Protein AF-A0A958Z893-F1 (afdb_monomer_lite)

Structure (mmCIF, N/CA/C/O backbone):
data_AF-A0A958Z893-F1
#
_entry.id   AF-A0A958Z893-F1
#
loop_
_atom_site.group_PDB
_atom_site.id
_atom_site.type_symbol
_atom_site.label_atom_id
_atom_site.label_alt_id
_atom_site.label_comp_id
_atom_site.label_asym_id
_atom_site.label_entity_id
_atom_site.label_seq_id
_atom_site.pdbx_PDB_ins_code
_atom_site.Cartn_x
_atom_site.Cartn_y
_atom_site.Cartn_z
_atom_site.occupancy
_atom_site.B_iso_or_equiv
_atom_site.auth_seq_id
_atom_site.auth_comp_id
_atom_site.auth_asym_id
_atom_site.auth_atom_id
_atom_site.pdbx_PDB_model_num
ATOM 1 N N . ALA A 1 1 ? -13.928 -9.381 8.601 1.00 75.44 1 ALA A N 1
ATOM 2 C CA . ALA A 1 1 ? -12.901 -8.537 7.957 1.00 75.44 1 ALA A CA 1
ATOM 3 C C . ALA A 1 1 ? -13.475 -8.001 6.649 1.00 75.44 1 ALA A C 1
ATOM 5 O O . ALA A 1 1 ? -14.238 -8.730 6.026 1.00 75.44 1 ALA A O 1
ATOM 6 N N . LYS A 1 2 ? -13.179 -6.752 6.269 1.00 91.62 2 LYS A N 1
ATOM 7 C CA . LYS A 1 2 ? -13.615 -6.156 4.994 1.00 91.62 2 LYS A CA 1
ATOM 8 C C . LYS A 1 2 ? -12.393 -6.003 4.092 1.00 91.62 2 LYS A C 1
ATOM 10 O O . LYS A 1 2 ? -11.385 -5.481 4.552 1.00 91.62 2 LYS A O 1
ATOM 15 N N . VAL A 1 3 ? -12.495 -6.478 2.855 1.00 94.19 3 VAL A N 1
ATOM 16 C CA . VAL A 1 3 ? -11.449 -6.356 1.829 1.00 94.19 3 VAL A CA 1
ATOM 17 C C . VAL A 1 3 ? -11.854 -5.240 0.871 1.00 94.19 3 VAL A C 1
ATOM 19 O O . VAL A 1 3 ? -13.038 -5.103 0.562 1.00 94.19 3 VAL A O 1
ATOM 22 N N . VAL A 1 4 ? -10.886 -4.431 0.449 1.00 94.69 4 VAL A N 1
ATOM 23 C CA . VAL A 1 4 ? -11.055 -3.336 -0.515 1.00 94.69 4 VAL A CA 1
ATOM 24 C C . VAL A 1 4 ? -9.912 -3.436 -1.522 1.00 94.69 4 VAL A C 1
ATOM 26 O O . VAL A 1 4 ? -8.791 -3.753 -1.122 1.00 94.69 4 VAL A O 1
ATOM 29 N N . THR A 1 5 ? -10.198 -3.222 -2.807 1.00 94.88 5 THR A N 1
ATOM 30 C CA . THR A 1 5 ? -9.179 -3.254 -3.867 1.00 94.88 5 THR A CA 1
ATOM 31 C C . THR A 1 5 ? -8.408 -1.936 -3.917 1.00 94.88 5 THR A C 1
ATOM 33 O O . THR A 1 5 ? -8.919 -0.902 -3.489 1.00 94.88 5 THR A O 1
ATOM 36 N N . LEU A 1 6 ? -7.168 -1.955 -4.411 1.00 92.69 6 LEU A N 1
ATOM 37 C CA . LEU A 1 6 ? -6.376 -0.728 -4.535 1.00 92.69 6 LEU A CA 1
ATOM 38 C C . LEU A 1 6 ? -6.952 0.198 -5.609 1.00 92.69 6 LEU A C 1
ATOM 40 O O . LEU A 1 6 ? -6.951 1.412 -5.430 1.00 92.69 6 LEU A O 1
ATOM 44 N N . GLU A 1 7 ? -7.504 -0.373 -6.676 1.00 93.50 7 GLU A N 1
ATOM 45 C CA . GLU A 1 7 ? -8.163 0.348 -7.759 1.00 93.50 7 GLU A CA 1
ATOM 46 C C . GLU A 1 7 ? -9.320 1.211 -7.238 1.00 93.50 7 GLU A C 1
ATOM 48 O O . GLU A 1 7 ? -9.372 2.403 -7.544 1.00 93.50 7 GLU A O 1
ATOM 53 N N . ASP A 1 8 ? -10.186 0.653 -6.382 1.00 96.00 8 ASP A N 1
ATOM 54 C CA . ASP A 1 8 ? -11.292 1.399 -5.765 1.00 96.00 8 ASP A CA 1
ATOM 55 C C . ASP A 1 8 ? -10.773 2.545 -4.881 1.00 96.00 8 ASP A C 1
ATOM 57 O O . ASP A 1 8 ? -11.318 3.649 -4.867 1.00 96.00 8 ASP A O 1
ATOM 61 N N . ILE A 1 9 ? -9.690 2.300 -4.140 1.00 95.81 9 ILE A N 1
ATOM 62 C CA . ILE A 1 9 ? -9.093 3.300 -3.249 1.00 95.81 9 ILE A CA 1
ATOM 63 C C . ILE A 1 9 ? -8.512 4.455 -4.062 1.00 95.81 9 ILE A C 1
ATOM 65 O O . ILE A 1 9 ? -8.733 5.617 -3.719 1.00 95.81 9 ILE A O 1
ATOM 69 N N . TYR A 1 10 ? -7.778 4.159 -5.134 1.00 94.62 10 TYR A N 1
ATOM 70 C CA . TYR A 1 10 ? -7.188 5.186 -5.986 1.00 94.62 10 TYR A CA 1
ATOM 71 C C . TYR A 1 10 ? -8.252 5.976 -6.736 1.00 94.62 10 TYR A C 1
ATOM 73 O O . TYR A 1 10 ? -8.103 7.191 -6.862 1.00 94.62 10 TYR A O 1
ATOM 81 N N . ALA A 1 11 ? -9.338 5.343 -7.178 1.00 96.38 11 ALA A N 1
ATOM 82 C CA . ALA A 1 11 ? -10.454 6.042 -7.805 1.00 96.38 11 ALA A CA 1
ATOM 83 C C . ALA A 1 11 ? -11.074 7.096 -6.869 1.00 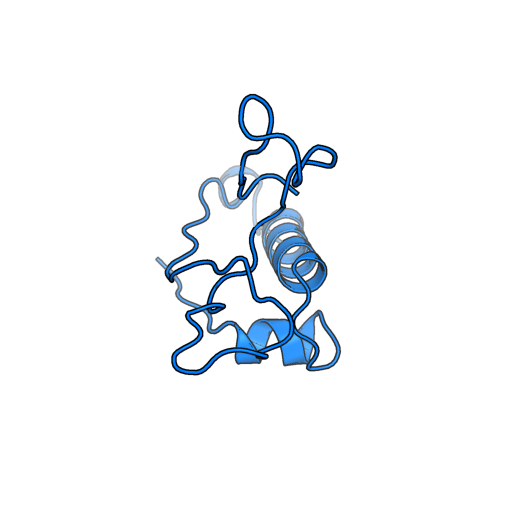96.38 11 ALA A C 1
ATOM 85 O O . ALA A 1 11 ? -11.270 8.239 -7.281 1.00 96.38 11 ALA A O 1
ATOM 86 N N . GLU A 1 12 ? -11.304 6.741 -5.603 1.00 96.56 12 GLU A N 1
ATOM 87 C CA . GLU A 1 12 ? -12.036 7.585 -4.648 1.00 96.56 12 GLU A CA 1
ATOM 88 C C . GLU A 1 12 ? -11.146 8.584 -3.887 1.00 96.56 12 GLU A C 1
ATOM 90 O O . GLU A 1 12 ? -11.540 9.725 -3.646 1.00 96.56 12 GLU A O 1
ATOM 95 N N . PHE A 1 13 ? -9.930 8.184 -3.505 1.00 96.38 13 PHE A N 1
ATOM 96 C CA . PHE A 1 13 ? -9.045 8.973 -2.635 1.00 96.38 13 PHE A CA 1
ATOM 97 C C . PHE A 1 13 ? -7.763 9.463 -3.325 1.00 96.38 13 PHE A C 1
ATOM 99 O O . PHE A 1 13 ? -7.004 10.213 -2.707 1.00 96.38 13 PHE A O 1
ATOM 106 N N . GLY A 1 14 ? -7.509 9.047 -4.571 1.00 92.88 14 GLY A N 1
ATOM 107 C CA . GLY A 1 14 ? -6.248 9.282 -5.288 1.00 92.88 14 GLY A CA 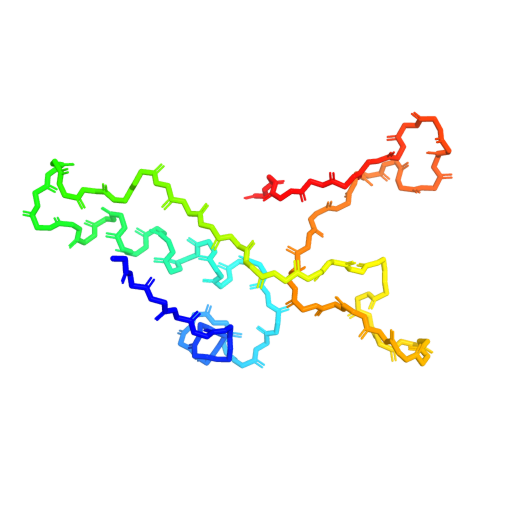1
ATOM 108 C C . GLY A 1 14 ? -6.392 9.737 -6.742 1.00 92.88 14 GLY A C 1
ATOM 109 O O . GLY A 1 14 ? -5.403 9.735 -7.467 1.00 92.88 14 GLY A O 1
ATOM 110 N N . CYS A 1 15 ? -7.593 10.108 -7.201 1.00 94.06 15 CYS A N 1
ATOM 111 C CA . CYS A 1 15 ? -7.847 10.530 -8.586 1.00 94.06 15 CYS A CA 1
ATOM 112 C C . CYS A 1 15 ? -7.349 9.527 -9.654 1.00 94.06 15 CYS A C 1
ATOM 114 O O . CYS A 1 15 ? -6.843 9.933 -10.700 1.00 94.06 15 CYS A O 1
ATOM 116 N N . ASN A 1 16 ? -7.500 8.223 -9.401 1.00 92.00 16 ASN A N 1
ATOM 117 C CA . ASN A 1 16 ? -6.998 7.109 -10.221 1.00 92.00 16 ASN A CA 1
ATOM 118 C C . ASN A 1 16 ? -5.464 7.037 -10.352 1.00 92.00 16 ASN A C 1
ATOM 120 O O . ASN A 1 16 ? -4.950 6.422 -11.286 1.00 92.00 16 ASN A O 1
ATOM 124 N N . VAL A 1 17 ? -4.722 7.649 -9.429 1.00 90.00 17 VAL A N 1
ATOM 125 C CA . VAL A 1 17 ? -3.259 7.567 -9.369 1.00 90.00 17 VAL A CA 1
ATOM 126 C C . VAL A 1 17 ? -2.842 6.640 -8.231 1.00 90.00 17 VAL A C 1
ATOM 128 O O . VAL A 1 17 ? -3.385 6.726 -7.129 1.00 90.00 17 VAL A O 1
ATOM 131 N N . GLN A 1 18 ? -1.851 5.778 -8.492 1.00 87.94 18 GLN A N 1
ATOM 132 C CA . GLN A 1 18 ? -1.214 4.966 -7.457 1.00 87.94 18 GLN A CA 1
ATOM 133 C C . GLN A 1 18 ? -0.467 5.888 -6.484 1.00 87.94 18 GLN A C 1
ATOM 135 O O . GLN A 1 18 ? 0.646 6.336 -6.755 1.00 87.94 18 GLN A O 1
ATOM 140 N N . ASP A 1 19 ? -1.105 6.187 -5.356 1.00 87.19 19 ASP A N 1
ATOM 141 C CA . ASP A 1 19 ? -0.573 7.055 -4.310 1.00 87.19 19 ASP A CA 1
ATOM 142 C C . ASP A 1 19 ? -0.849 6.439 -2.936 1.00 87.19 19 ASP A C 1
ATOM 144 O O . ASP A 1 19 ? -1.992 6.155 -2.567 1.00 87.19 19 ASP A O 1
ATOM 148 N N . ILE A 1 20 ? 0.204 6.255 -2.144 1.00 88.31 20 ILE A N 1
ATOM 149 C CA . ILE A 1 20 ? 0.097 5.788 -0.759 1.00 88.31 20 ILE A CA 1
ATOM 150 C C . ILE A 1 20 ? -0.710 6.770 0.113 1.00 88.31 20 ILE A C 1
ATOM 152 O O . ILE A 1 20 ? -1.402 6.360 1.048 1.00 88.31 20 ILE A O 1
ATOM 156 N N . GLY A 1 21 ? -0.730 8.056 -0.252 1.00 91.94 21 GLY A N 1
ATOM 157 C CA . GLY A 1 21 ? -1.598 9.067 0.338 1.00 91.94 21 GLY A CA 1
ATOM 158 C C . GLY A 1 21 ? -3.086 8.728 0.212 1.00 91.94 21 GLY A C 1
ATOM 159 O O . GLY A 1 21 ? -3.834 8.986 1.155 1.00 91.94 21 GLY A O 1
ATOM 160 N N . ALA A 1 22 ? -3.517 8.087 -0.880 1.00 94.25 22 ALA A N 1
ATOM 161 C CA . ALA A 1 22 ? -4.903 7.653 -1.061 1.00 94.25 22 ALA A CA 1
ATOM 162 C C . ALA A 1 22 ? -5.289 6.560 -0.051 1.00 94.25 22 ALA A C 1
ATOM 164 O O . ALA A 1 22 ? -6.339 6.646 0.589 1.00 94.25 22 ALA A O 1
ATOM 165 N N . ILE A 1 23 ? -4.400 5.583 0.167 1.00 93.19 23 ILE A N 1
ATOM 166 C CA . ILE A 1 23 ? -4.579 4.519 1.168 1.00 93.19 23 ILE A CA 1
ATOM 167 C C . ILE A 1 23 ? -4.660 5.130 2.571 1.00 93.19 23 ILE A C 1
ATOM 169 O O . ILE A 1 23 ? -5.604 4.858 3.316 1.00 93.19 23 ILE A O 1
ATOM 173 N N . ARG A 1 24 ? -3.723 6.021 2.919 1.00 93.75 24 ARG A N 1
ATOM 174 C CA . ARG A 1 24 ? -3.725 6.744 4.200 1.00 93.75 24 ARG A CA 1
ATOM 175 C C . ARG A 1 24 ? -5.028 7.521 4.408 1.00 93.75 24 ARG A C 1
ATOM 177 O O . ARG A 1 24 ? -5.604 7.487 5.496 1.00 93.75 24 ARG A O 1
ATOM 184 N N . ASN A 1 25 ? -5.503 8.219 3.376 1.00 95.69 25 ASN A N 1
ATOM 185 C CA . ASN A 1 25 ? -6.720 9.023 3.446 1.00 95.69 25 ASN A CA 1
ATOM 186 C C . ASN A 1 25 ? -7.971 8.150 3.643 1.00 95.69 25 ASN A C 1
ATOM 188 O O . ASN A 1 25 ? -8.816 8.510 4.463 1.00 95.69 25 ASN A O 1
ATOM 192 N N . LEU A 1 26 ? -8.065 6.986 2.988 1.00 95.81 26 LEU A N 1
ATOM 193 C CA . LEU A 1 26 ? -9.124 6.004 3.246 1.00 95.81 26 LEU A CA 1
ATOM 194 C C . LEU A 1 26 ? -9.097 5.525 4.701 1.00 95.81 26 LEU A C 1
ATOM 196 O O . LEU A 1 26 ? -10.129 5.518 5.370 1.00 95.81 26 LEU A O 1
ATOM 200 N N . VAL A 1 27 ? -7.930 5.110 5.202 1.00 95.06 27 VAL A N 1
ATOM 201 C CA . VAL A 1 27 ? -7.790 4.587 6.572 1.00 95.06 27 VAL A CA 1
ATOM 202 C C . VAL A 1 27 ? -8.195 5.651 7.588 1.00 95.06 27 VAL A C 1
ATOM 204 O O . VAL A 1 27 ? -8.967 5.362 8.504 1.00 95.06 27 VAL A O 1
ATOM 207 N N . LYS A 1 28 ? -7.754 6.899 7.385 1.00 95.75 28 LYS A N 1
ATOM 208 C CA . LYS A 1 28 ? -8.170 8.045 8.196 1.00 95.75 28 LYS A CA 1
ATOM 209 C C . LYS A 1 28 ? -9.677 8.281 8.119 1.00 95.75 28 LYS A C 1
ATOM 211 O O . LYS A 1 28 ? -10.308 8.444 9.158 1.00 95.75 28 LYS A O 1
ATOM 216 N N . TYR A 1 29 ? -10.261 8.252 6.922 1.00 96.75 29 TYR A N 1
ATOM 217 C CA . TYR A 1 29 ? -11.703 8.395 6.735 1.00 96.75 29 TYR A CA 1
ATOM 218 C C . TYR A 1 29 ? -12.480 7.318 7.507 1.00 96.75 29 TYR A C 1
ATOM 220 O O . TYR A 1 29 ? -13.407 7.648 8.243 1.00 96.75 29 TYR A O 1
ATOM 228 N N . ILE A 1 30 ? -12.077 6.048 7.413 1.00 96.06 30 ILE A N 1
ATOM 229 C CA . ILE A 1 30 ? -12.705 4.942 8.152 1.00 96.06 30 ILE A CA 1
ATOM 230 C C . ILE A 1 30 ? -12.563 5.141 9.666 1.00 96.06 30 ILE A C 1
ATOM 232 O O . ILE A 1 30 ? -13.519 4.925 10.409 1.00 96.06 30 ILE A O 1
ATOM 236 N N . TYR A 1 31 ? -11.380 5.549 10.129 1.00 96.69 31 TYR A N 1
ATOM 237 C CA . TYR A 1 31 ? -11.105 5.774 11.547 1.00 96.69 31 TYR A CA 1
ATOM 238 C C . TYR A 1 31 ? -11.945 6.923 12.126 1.00 96.69 31 TYR A C 1
ATOM 240 O O . TYR A 1 31 ? -12.540 6.779 13.197 1.00 96.69 31 TYR A O 1
ATOM 248 N N . ASP A 1 32 ? -12.024 8.046 11.411 1.00 97.44 32 ASP A N 1
ATOM 249 C CA . ASP A 1 32 ? -12.739 9.247 11.850 1.00 97.44 32 ASP A CA 1
ATOM 250 C C . ASP A 1 32 ? -14.268 9.070 11.785 1.00 97.44 32 ASP A C 1
ATOM 252 O O . ASP A 1 32 ? -14.980 9.639 12.610 1.00 97.44 32 ASP A O 1
ATOM 256 N N . ASN A 1 33 ? -14.774 8.244 10.860 1.00 97.00 33 ASN A N 1
ATOM 257 C CA . ASN A 1 33 ? -16.207 7.963 10.684 1.00 97.00 33 ASN A CA 1
ATOM 258 C C . ASN A 1 33 ? -16.685 6.698 11.419 1.00 97.00 33 ASN A C 1
ATOM 260 O O . ASN A 1 33 ? -17.769 6.179 11.138 1.00 97.00 33 ASN A O 1
ATOM 264 N N . ALA A 1 34 ? -15.899 6.178 12.361 1.00 96.44 34 ALA A N 1
ATOM 265 C CA . ALA A 1 34 ? -16.340 5.076 13.202 1.00 96.44 34 ALA A CA 1
ATOM 266 C C . ALA A 1 34 ? -17.585 5.486 14.012 1.00 96.44 34 ALA A C 1
ATOM 268 O O . ALA A 1 34 ? -17.605 6.536 14.651 1.00 96.44 34 ALA A O 1
ATOM 269 N N . SER A 1 35 ? -18.617 4.634 14.026 1.00 96.12 35 SER A N 1
ATOM 270 C CA . SER A 1 35 ? -19.885 4.918 14.721 1.00 96.12 35 SER A CA 1
ATOM 271 C C . SER A 1 35 ? -19.707 5.173 16.221 1.00 96.12 35 SER A C 1
ATOM 273 O O . SER A 1 35 ? -20.489 5.890 16.837 1.00 96.12 35 SER A O 1
ATOM 275 N N . THR A 1 36 ? -18.690 4.549 16.813 1.00 96.88 36 THR A N 1
ATOM 276 C CA . THR A 1 36 ? -18.260 4.723 18.200 1.00 96.88 36 THR A CA 1
ATOM 277 C C . THR A 1 36 ? -16.732 4.626 18.266 1.00 96.88 36 THR A C 1
ATOM 279 O O . THR A 1 36 ? -16.122 3.999 17.392 1.00 96.88 36 THR A O 1
ATOM 282 N N . PRO A 1 37 ? -16.086 5.182 19.307 1.00 94.75 37 PRO A N 1
ATOM 283 C CA . PRO A 1 37 ? -14.642 5.041 19.498 1.00 94.75 37 PRO A CA 1
ATOM 284 C C . PRO A 1 37 ? -14.163 3.582 19.549 1.00 94.75 37 PRO A C 1
ATOM 286 O O . PRO A 1 37 ? -13.086 3.279 19.040 1.00 94.75 37 PRO A O 1
ATOM 289 N N . ASP A 1 38 ? -14.972 2.673 20.099 1.00 96.38 38 ASP A N 1
ATOM 290 C CA . ASP A 1 38 ? -14.639 1.245 20.196 1.00 96.38 38 ASP A CA 1
ATOM 291 C C . ASP A 1 38 ? -14.607 0.534 18.836 1.00 96.38 38 ASP A C 1
ATOM 293 O O . ASP A 1 38 ? -13.881 -0.449 18.672 1.00 96.38 38 ASP A O 1
ATOM 297 N N . ASN A 1 39 ? -15.340 1.062 17.851 1.00 94.94 39 ASN A N 1
ATOM 298 C CA . ASN A 1 39 ? -15.418 0.525 16.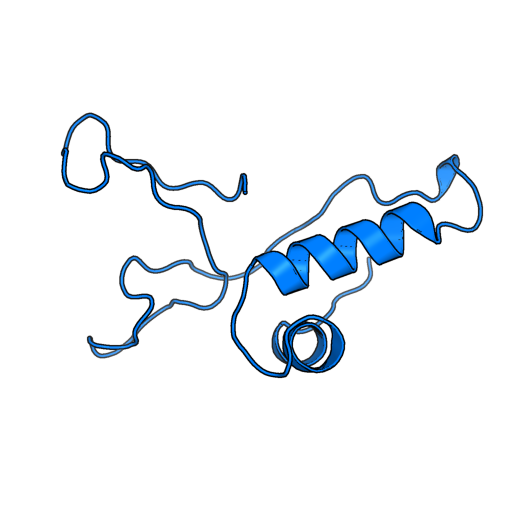491 1.00 94.94 39 ASN A CA 1
ATOM 299 C C . ASN A 1 39 ? -14.325 1.065 15.558 1.00 94.94 39 ASN A C 1
ATOM 301 O O . ASN A 1 39 ? -14.327 0.755 14.365 1.00 94.94 39 ASN A O 1
ATOM 305 N N . ARG A 1 40 ? -13.396 1.880 16.067 1.00 96.31 40 ARG A N 1
ATOM 306 C CA . ARG A 1 40 ? -12.271 2.382 15.274 1.00 96.31 40 ARG A CA 1
ATOM 307 C C . ARG A 1 40 ? -11.407 1.234 14.768 1.00 96.31 40 ARG A C 1
ATOM 309 O O . ARG A 1 40 ? -11.132 0.276 15.491 1.00 96.31 40 ARG A O 1
ATOM 316 N N . ILE A 1 41 ? -10.953 1.360 13.523 1.00 94.81 41 ILE A N 1
ATOM 317 C CA . ILE A 1 41 ? -9.993 0.428 12.936 1.00 94.81 41 ILE A CA 1
ATOM 318 C C . ILE A 1 41 ? -8.699 0.430 13.763 1.00 94.81 41 ILE A C 1
ATOM 320 O O . ILE A 1 41 ? -8.183 1.485 14.122 1.00 94.81 41 ILE A O 1
ATOM 324 N N . LYS A 1 42 ? -8.205 -0.766 14.095 1.00 93.62 42 LYS A N 1
ATOM 325 C CA . LYS A 1 42 ? -6.982 -0.962 14.900 1.00 93.62 42 LYS A CA 1
ATOM 326 C C . LYS A 1 42 ? -5.854 -1.618 14.117 1.00 93.62 42 LYS A C 1
ATOM 328 O O . LYS A 1 42 ? -4.693 -1.435 14.452 1.00 93.62 42 LYS A O 1
ATOM 333 N N . TYR A 1 43 ? -6.211 -2.393 13.099 1.00 93.44 43 TYR A N 1
ATOM 334 C CA . TYR A 1 43 ? -5.277 -3.177 12.310 1.00 93.44 43 TYR A CA 1
ATOM 335 C C . TYR A 1 43 ? -5.614 -3.014 10.838 1.00 93.44 43 TYR A C 1
ATOM 337 O O . TYR A 1 43 ? -6.784 -3.077 10.451 1.00 93.44 43 TYR A O 1
ATOM 345 N N . LEU A 1 44 ? -4.572 -2.830 10.040 1.00 92.19 44 LEU A N 1
ATOM 346 C CA . LEU A 1 44 ? -4.613 -2.821 8.591 1.00 92.19 44 LEU A CA 1
ATOM 347 C C . LEU A 1 44 ? -3.714 -3.956 8.105 1.00 92.19 44 LEU A C 1
ATOM 349 O O . LEU A 1 44 ? -2.625 -4.152 8.633 1.00 92.19 44 LEU A O 1
ATOM 353 N N . CYS A 1 45 ? -4.183 -4.712 7.120 1.00 91.88 45 CYS A N 1
ATOM 354 C CA . CYS A 1 45 ? -3.368 -5.697 6.425 1.00 91.88 45 CYS A CA 1
ATOM 355 C C . CYS A 1 45 ? -3.245 -5.241 4.977 1.00 91.88 45 CYS A C 1
ATOM 357 O O . CYS A 1 45 ? -4.251 -5.140 4.274 1.00 91.88 45 CYS A O 1
ATOM 359 N N . MET A 1 46 ? -2.020 -4.942 4.558 1.00 90.56 46 MET A N 1
ATOM 360 C CA . MET A 1 46 ? -1.692 -4.664 3.167 1.00 90.56 46 MET A CA 1
ATOM 361 C C . MET A 1 46 ? -1.235 -5.978 2.540 1.00 90.56 46 MET A C 1
ATOM 363 O O . MET A 1 46 ? -0.293 -6.602 3.024 1.00 90.56 46 MET A O 1
ATOM 367 N N . PHE A 1 47 ? -1.960 -6.442 1.523 1.00 90.75 47 PHE A N 1
ATOM 368 C CA . PHE A 1 47 ? -1.743 -7.759 0.931 1.00 90.75 47 PHE A CA 1
ATOM 369 C C . PHE A 1 47 ? -1.258 -7.625 -0.509 1.00 90.75 47 PHE A C 1
ATOM 371 O O . PHE A 1 47 ? -2.023 -7.266 -1.400 1.00 90.75 47 PHE A O 1
ATOM 378 N N . GLY A 1 48 ? 0.018 -7.922 -0.721 1.00 89.31 48 GLY A N 1
ATOM 379 C CA . GLY A 1 48 ? 0.673 -7.868 -2.018 1.00 89.31 48 GLY A CA 1
ATOM 380 C C . GLY A 1 48 ? 2.177 -7.717 -1.853 1.00 89.31 48 GLY A C 1
ATOM 381 O O . GLY A 1 48 ? 2.678 -7.619 -0.733 1.00 89.31 48 GLY A O 1
ATOM 382 N N . ASP A 1 49 ? 2.877 -7.732 -2.979 1.00 88.56 49 ASP A N 1
ATOM 383 C CA . ASP A 1 49 ? 4.318 -7.524 -3.018 1.00 88.56 49 ASP A CA 1
ATOM 384 C C . ASP A 1 49 ? 4.634 -6.041 -3.254 1.00 88.56 49 ASP A C 1
ATOM 386 O O . ASP A 1 49 ? 3.800 -5.285 -3.772 1.00 88.56 49 ASP A O 1
ATOM 390 N N . ALA A 1 50 ? 5.826 -5.636 -2.832 1.00 86.81 50 ALA A N 1
ATOM 391 C CA . ALA A 1 50 ? 6.359 -4.304 -3.060 1.00 86.81 50 ALA A CA 1
ATOM 392 C C . ALA A 1 50 ? 7.543 -4.392 -4.019 1.00 86.81 50 ALA A C 1
ATOM 394 O O . ALA A 1 50 ? 8.260 -5.390 -4.068 1.00 86.81 50 ALA A O 1
ATOM 395 N N . SER A 1 51 ? 7.785 -3.319 -4.763 1.00 88.19 51 SER A N 1
ATOM 396 C CA . SER A 1 51 ? 8.876 -3.270 -5.728 1.00 88.19 51 SER A CA 1
ATOM 397 C C . SER A 1 51 ? 9.717 -2.024 -5.531 1.00 88.19 51 SER A C 1
ATOM 399 O O . SER A 1 51 ? 9.223 -0.955 -5.183 1.00 88.19 51 SER A O 1
ATOM 401 N N . PHE A 1 52 ? 11.008 -2.152 -5.824 1.00 85.31 52 PHE A N 1
ATOM 402 C CA . PHE A 1 52 ? 11.884 -0.994 -5.982 1.00 85.31 52 PHE A CA 1
ATOM 403 C C . PHE A 1 52 ? 11.580 -0.221 -7.280 1.00 85.31 52 PHE A C 1
ATOM 405 O O . PHE A 1 52 ? 11.969 0.941 -7.418 1.00 85.31 52 PHE A O 1
ATOM 412 N N . ASP A 1 53 ? 10.908 -0.853 -8.249 1.00 87.19 53 ASP A N 1
ATOM 413 C CA . ASP A 1 53 ? 10.587 -0.281 -9.553 1.00 87.19 53 ASP A CA 1
ATOM 414 C C . ASP A 1 53 ? 9.171 0.304 -9.599 1.00 87.19 53 ASP A C 1
ATOM 416 O O . ASP A 1 53 ? 8.241 -0.228 -10.204 1.00 87.19 53 ASP A O 1
ATOM 420 N N . TYR A 1 54 ? 9.022 1.477 -8.992 1.00 84.19 54 TYR A N 1
ATOM 421 C CA . TYR A 1 54 ? 7.762 2.225 -8.968 1.00 84.19 54 TYR A CA 1
ATOM 422 C C . TYR A 1 54 ? 7.248 2.685 -10.336 1.00 84.19 54 TYR A C 1
ATOM 424 O O . TYR A 1 54 ? 6.097 3.092 -10.461 1.00 84.19 54 TYR A O 1
ATOM 432 N N . LYS A 1 55 ? 8.119 2.719 -11.348 1.00 85.69 55 LYS A N 1
ATOM 433 C CA . LYS A 1 55 ? 7.811 3.292 -12.666 1.00 85.69 55 LYS A CA 1
ATOM 434 C C . LYS A 1 55 ? 7.633 2.233 -13.743 1.00 85.69 55 LYS A C 1
ATOM 436 O O . LYS A 1 55 ? 7.569 2.607 -14.911 1.00 85.69 55 LYS A O 1
ATOM 441 N N . ASP A 1 56 ? 7.583 0.965 -13.345 1.00 88.62 56 ASP A N 1
ATOM 442 C CA . ASP A 1 56 ? 7.336 -0.164 -14.235 1.00 88.62 56 ASP A CA 1
ATOM 443 C C . ASP A 1 56 ? 8.285 -0.191 -15.444 1.00 88.62 56 ASP A C 1
ATOM 445 O O . ASP A 1 56 ? 7.893 -0.219 -16.608 1.00 88.62 56 ASP A O 1
ATOM 449 N N . ARG A 1 57 ? 9.584 -0.080 -15.158 1.00 90.56 57 ARG A N 1
ATOM 450 C CA . ARG A 1 57 ? 10.667 -0.003 -16.145 1.00 90.56 57 ARG A CA 1
ATOM 451 C C . ARG A 1 57 ? 11.238 -1.371 -16.508 1.00 90.56 57 ARG A C 1
ATOM 453 O O . A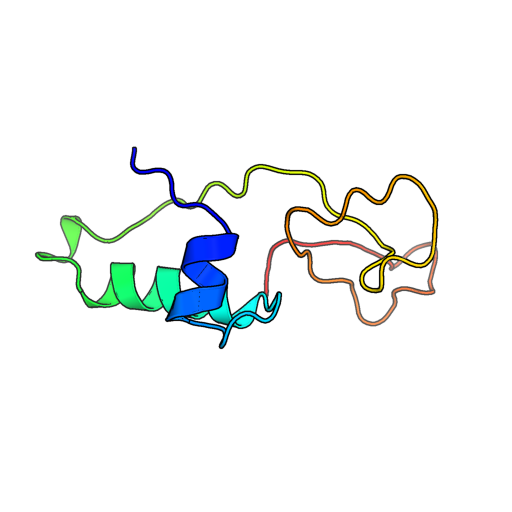RG A 1 57 ? 11.854 -1.499 -17.565 1.00 90.56 57 ARG A O 1
ATOM 460 N N . ILE A 1 58 ? 11.098 -2.360 -15.632 1.00 91.44 58 ILE A N 1
ATOM 461 C CA . ILE A 1 58 ? 11.627 -3.717 -15.777 1.00 91.44 58 ILE A CA 1
ATOM 462 C C . ILE A 1 58 ? 10.452 -4.692 -15.920 1.00 91.44 58 ILE A C 1
ATOM 464 O O . ILE A 1 58 ? 9.419 -4.550 -15.275 1.00 91.44 58 ILE A O 1
ATOM 468 N N . SER A 1 59 ? 10.610 -5.711 -16.767 1.00 91.44 59 SER A N 1
ATOM 469 C CA . SER A 1 59 ? 9.602 -6.761 -16.945 1.00 91.44 59 SER A CA 1
ATOM 470 C C . SER A 1 59 ? 9.331 -7.535 -15.650 1.00 91.44 59 SER A C 1
ATOM 472 O O . SER A 1 59 ? 10.271 -7.814 -14.907 1.00 91.44 59 SER A O 1
ATOM 474 N N . ASN A 1 60 ? 8.090 -8.002 -15.470 1.00 87.50 60 ASN A N 1
ATOM 475 C CA . ASN A 1 60 ? 7.628 -8.751 -14.290 1.00 87.50 60 ASN A CA 1
ATOM 476 C C . ASN A 1 60 ? 7.689 -7.940 -12.987 1.00 87.50 60 ASN A C 1
ATOM 478 O O . ASN A 1 60 ? 8.109 -8.453 -11.951 1.00 87.50 60 ASN A O 1
ATOM 482 N N . ASN A 1 61 ? 7.281 -6.674 -13.043 1.00 87.31 61 ASN A N 1
ATOM 483 C CA . ASN A 1 61 ? 7.196 -5.829 -11.866 1.00 87.31 61 ASN A CA 1
ATOM 484 C C . ASN A 1 61 ? 6.140 -6.342 -10.877 1.00 87.31 61 ASN A C 1
ATOM 486 O O . ASN A 1 61 ? 5.048 -6.760 -11.264 1.00 87.31 61 ASN A O 1
ATOM 490 N N . THR A 1 62 ? 6.465 -6.271 -9.592 1.00 88.38 62 THR A N 1
ATOM 491 C CA . THR A 1 62 ? 5.604 -6.705 -8.492 1.00 88.38 62 THR A CA 1
ATOM 492 C C . THR A 1 62 ? 5.168 -5.534 -7.610 1.00 88.38 62 THR A C 1
ATOM 494 O O . THR A 1 62 ? 4.852 -5.729 -6.443 1.00 88.38 62 THR A O 1
ATOM 497 N N . ASN A 1 63 ? 5.118 -4.308 -8.159 1.00 87.12 63 ASN A N 1
ATOM 498 C CA . ASN A 1 63 ? 4.689 -3.088 -7.458 1.00 87.12 63 ASN A CA 1
ATOM 499 C C . ASN A 1 63 ? 3.168 -3.040 -7.196 1.00 87.12 63 ASN A C 1
ATOM 501 O O . ASN A 1 63 ? 2.462 -2.161 -7.697 1.00 87.12 63 ASN A O 1
ATOM 505 N N . ILE A 1 64 ? 2.650 -4.011 -6.446 1.00 87.50 64 ILE A N 1
ATOM 506 C CA . ILE A 1 64 ? 1.223 -4.123 -6.137 1.00 87.50 64 ILE A CA 1
ATOM 507 C C . ILE A 1 64 ? 0.893 -3.152 -5.008 1.00 87.50 64 ILE A C 1
ATOM 509 O O . ILE A 1 64 ? 0.053 -2.269 -5.165 1.00 87.50 64 ILE A O 1
ATOM 513 N N . VAL A 1 65 ? 1.585 -3.292 -3.878 1.00 86.31 65 VAL A N 1
ATOM 514 C CA . VAL A 1 65 ? 1.389 -2.458 -2.696 1.00 86.31 65 VAL A CA 1
ATOM 515 C C . VAL A 1 65 ? 2.545 -1.460 -2.602 1.00 86.31 65 VAL A C 1
ATOM 517 O O . VAL A 1 65 ? 3.697 -1.885 -2.502 1.00 86.31 65 VAL A O 1
ATOM 520 N N . PRO A 1 66 ? 2.277 -0.142 -2.595 1.00 83.62 66 PRO A N 1
ATOM 521 C CA . PRO A 1 66 ? 3.340 0.843 -2.466 1.00 83.62 66 PRO A CA 1
ATOM 522 C C . PRO A 1 66 ? 3.995 0.760 -1.078 1.00 83.62 66 PRO A C 1
ATOM 524 O O . PRO A 1 66 ? 3.307 0.744 -0.058 1.00 83.62 66 PRO A O 1
ATOM 527 N N . SER A 1 67 ? 5.328 0.744 -1.048 1.00 84.69 67 SER A N 1
ATOM 528 C CA . SER A 1 67 ? 6.170 0.816 0.151 1.00 84.69 67 SER A CA 1
ATOM 529 C C . SER A 1 67 ? 7.043 2.072 0.181 1.00 84.69 67 SER A C 1
ATOM 531 O O . SER A 1 67 ? 7.593 2.482 -0.844 1.00 84.69 67 SER A O 1
ATOM 533 N N . TRP A 1 68 ? 7.276 2.646 1.352 1.00 85.38 68 TRP A N 1
ATOM 534 C CA . TRP A 1 68 ? 8.230 3.736 1.506 1.00 85.38 68 TRP A CA 1
ATOM 535 C C . TRP A 1 68 ? 9.681 3.229 1.507 1.00 85.38 68 TRP A C 1
ATOM 537 O O . TRP A 1 68 ? 10.005 2.190 2.085 1.00 85.38 68 TRP A O 1
ATOM 547 N N . HIS A 1 69 ? 10.575 3.986 0.868 1.00 86.00 69 HIS A N 1
ATOM 548 C CA . HIS A 1 69 ? 12.012 3.710 0.843 1.00 86.00 69 HIS A CA 1
ATOM 549 C C . HIS A 1 69 ? 12.767 4.744 1.667 1.00 86.00 69 HIS A C 1
ATOM 551 O O . HIS A 1 69 ? 12.500 5.942 1.555 1.00 86.00 69 HIS A O 1
ATOM 557 N N . SER A 1 70 ? 13.770 4.295 2.426 1.00 88.12 70 SER A N 1
ATOM 558 C CA . SER A 1 70 ? 14.616 5.208 3.187 1.00 88.12 70 SER A CA 1
ATOM 559 C C . SER A 1 70 ? 15.313 6.234 2.289 1.00 88.12 70 SER A C 1
ATOM 561 O O . SER A 1 70 ? 15.709 5.938 1.163 1.00 88.12 70 SER A O 1
ATOM 563 N N . TYR A 1 71 ? 15.505 7.459 2.791 1.00 88.12 71 TYR A N 1
ATOM 564 C CA . TYR A 1 71 ? 16.212 8.510 2.043 1.00 88.12 71 TYR A CA 1
ATOM 565 C C . TYR A 1 71 ? 17.629 8.088 1.625 1.00 88.12 71 TYR A C 1
ATOM 567 O O . TYR A 1 71 ? 18.117 8.486 0.570 1.00 88.12 71 TYR A O 1
ATOM 575 N N . SER A 1 72 ? 18.275 7.243 2.432 1.00 88.81 72 SER A N 1
ATOM 576 C CA . SER A 1 72 ? 19.582 6.642 2.144 1.00 88.81 72 SER A CA 1
ATOM 577 C C . SER A 1 72 ? 19.466 5.387 1.266 1.00 88.81 72 SER A C 1
ATOM 579 O O . SER A 1 72 ? 20.220 4.436 1.461 1.00 88.81 72 SER A O 1
ATOM 581 N N . SER A 1 73 ? 18.543 5.365 0.299 1.00 83.12 73 SER A N 1
ATOM 582 C CA . SER A 1 73 ? 18.211 4.185 -0.519 1.00 83.12 73 SER A CA 1
ATOM 583 C C . SER A 1 73 ? 19.376 3.638 -1.353 1.00 83.12 73 SER A C 1
ATOM 585 O O . SER A 1 73 ? 19.390 2.457 -1.684 1.00 83.12 73 SER A O 1
ATOM 587 N N . PHE A 1 74 ? 20.386 4.461 -1.655 1.00 85.44 74 PH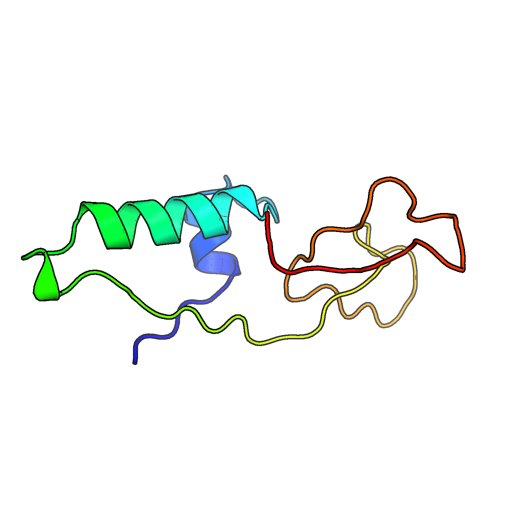E A N 1
ATOM 588 C CA . PHE A 1 74 ? 21.605 4.044 -2.362 1.00 85.44 74 PHE A CA 1
ATOM 589 C C . PHE A 1 74 ? 22.710 3.492 -1.443 1.00 85.44 74 PHE A C 1
ATOM 591 O O . PHE A 1 74 ? 23.769 3.092 -1.927 1.00 85.44 74 PHE A O 1
ATOM 598 N N . ASN A 1 75 ? 22.514 3.491 -0.121 1.00 89.88 75 ASN A N 1
ATOM 599 C CA . ASN A 1 75 ? 23.499 2.998 0.838 1.00 89.88 75 ASN A CA 1
ATOM 600 C C . ASN A 1 75 ? 23.201 1.543 1.217 1.00 89.88 75 ASN A C 1
ATOM 602 O O . ASN A 1 75 ? 22.192 1.272 1.855 1.00 89.88 75 ASN A O 1
ATOM 606 N N . LEU A 1 76 ? 24.113 0.621 0.909 1.00 83.94 76 LEU A N 1
ATOM 607 C CA . LEU A 1 76 ? 23.909 -0.812 1.152 1.00 83.94 76 LEU A CA 1
ATOM 608 C C . LEU A 1 76 ? 23.640 -1.167 2.627 1.00 83.94 76 LEU A C 1
ATOM 610 O O . LEU A 1 76 ? 22.919 -2.119 2.903 1.00 83.94 76 LEU A O 1
ATOM 614 N N . THR A 1 77 ? 24.213 -0.415 3.568 1.00 89.38 77 THR A N 1
ATOM 615 C CA . THR A 1 77 ? 24.103 -0.690 5.009 1.00 89.38 77 THR A CA 1
ATOM 616 C C . THR A 1 77 ? 22.881 -0.024 5.639 1.00 89.38 77 THR A C 1
ATOM 618 O O . THR A 1 77 ? 22.334 -0.543 6.606 1.00 89.38 77 THR A O 1
ATOM 621 N N . ASN A 1 78 ? 22.456 1.128 5.108 1.00 88.88 78 ASN A N 1
ATOM 622 C CA . ASN A 1 78 ? 21.412 1.970 5.708 1.00 88.88 78 ASN A CA 1
ATOM 623 C C . ASN A 1 78 ? 20.115 2.037 4.876 1.00 88.88 78 ASN A C 1
ATOM 625 O O . ASN A 1 78 ? 19.172 2.732 5.265 1.00 88.88 78 ASN A O 1
ATOM 629 N N . ALA A 1 79 ? 20.061 1.373 3.720 1.00 89.75 79 ALA A N 1
ATOM 630 C CA . ALA A 1 79 ? 18.851 1.261 2.917 1.00 89.75 79 ALA A CA 1
ATOM 631 C C . ALA A 1 79 ? 17.873 0.282 3.573 1.00 89.75 79 ALA A C 1
ATOM 633 O O . ALA A 1 79 ? 18.233 -0.842 3.918 1.00 89.75 79 ALA A O 1
ATOM 634 N N . PHE A 1 80 ? 16.624 0.709 3.723 1.00 87.81 80 PHE A N 1
ATOM 635 C CA . PHE A 1 80 ? 15.536 -0.145 4.181 1.00 87.81 80 PHE A CA 1
ATOM 636 C C . PHE A 1 80 ? 14.223 0.272 3.519 1.00 87.81 80 PHE A C 1
ATOM 638 O O . PHE A 1 80 ? 14.104 1.366 2.958 1.00 87.81 80 PHE A O 1
ATOM 645 N N . ILE A 1 81 ? 13.255 -0.635 3.578 1.00 86.06 81 ILE A N 1
ATOM 646 C CA . ILE A 1 81 ? 11.902 -0.474 3.051 1.00 86.06 81 ILE A CA 1
ATOM 647 C C . ILE A 1 81 ? 10.948 -0.584 4.236 1.00 86.06 81 ILE A C 1
ATOM 649 O O . ILE A 1 81 ? 11.171 -1.409 5.124 1.00 86.06 81 ILE A O 1
ATOM 653 N N . SER A 1 82 ? 9.918 0.252 4.268 1.00 83.88 82 SER A N 1
ATOM 654 C CA . SER A 1 82 ? 8.898 0.228 5.311 1.00 83.88 82 SER A CA 1
ATOM 655 C C . SER A 1 82 ? 7.520 0.515 4.725 1.00 83.88 82 SER A C 1
ATOM 657 O O . SER A 1 82 ? 7.386 1.193 3.710 1.00 83.88 82 SER A O 1
ATOM 659 N N . ASP A 1 83 ? 6.495 -0.020 5.367 1.00 78.12 83 ASP A N 1
ATOM 660 C CA . ASP A 1 83 ? 5.097 0.357 5.187 1.00 78.12 83 ASP A CA 1
ATOM 661 C C . ASP A 1 83 ? 4.707 1.603 6.007 1.00 78.12 83 ASP A C 1
ATOM 663 O O . ASP A 1 83 ? 3.596 2.105 5.856 1.00 78.12 83 ASP A O 1
ATOM 667 N N . ASP A 1 84 ? 5.617 2.120 6.841 1.00 74.00 84 ASP A N 1
ATOM 668 C CA . ASP A 1 84 ? 5.426 3.326 7.648 1.00 74.00 84 ASP A CA 1
ATOM 669 C C . ASP A 1 84 ? 5.623 4.590 6.786 1.00 74.00 84 ASP A C 1
ATOM 671 O O . ASP A 1 84 ? 6.737 4.886 6.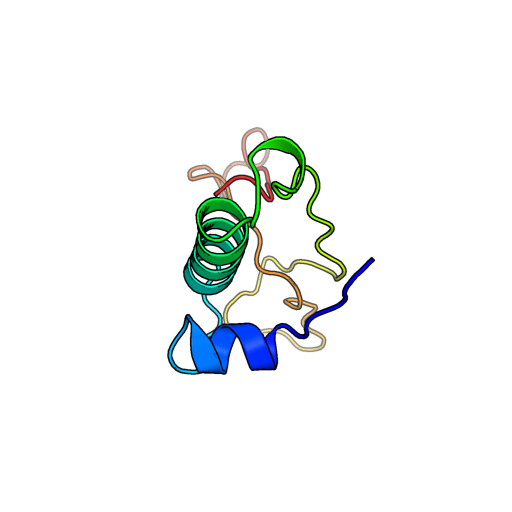334 1.00 74.00 84 ASP A O 1
ATOM 675 N N . PHE A 1 85 ? 4.521 5.305 6.520 1.00 74.56 85 PHE A N 1
ATOM 676 C CA . PHE A 1 85 ? 4.440 6.514 5.687 1.00 74.56 85 PHE A CA 1
ATOM 677 C C . PHE A 1 85 ? 3.452 7.553 6.242 1.00 74.56 85 PHE A C 1
ATOM 679 O O . PHE A 1 85 ? 2.295 7.185 6.564 1.00 74.56 85 PHE A O 1
#

Sequence (85 aa):
AKVVTLEDIYAEFGCNVQDIGAIRNLVKYIYDNASTPDNRIKYLCMFGDASFDYKDRISNNTNIVPSWHSYSSFNLTNAFISDDF

Radius of gyration: 15.04 Å; chains: 1; bounding box: 44×19×37 Å

Foldseek 3Di:
DDDDAQQVLCVPQNVSDPDVRSVVVVLVVQQVPQPDNVRGDDDDDDDFDCAPCPPCPDPPDRHRDYWDWDPVCVDPVPTDIHNPD

Secondary structure (DSSP, 8-state):
-----HHHHHHHHSTTS--HHHHHHHHHHHHHT-SSGGGS-------S---S-TT--SSS---SS--EE-TTTT-TTT--EES--

pLDDT: mean 90.41, std 5.22, range [74.0, 97.44]